Protein AF-A0A6I5CC99-F1 (afdb_monomer)

Structure (mmCIF, N/CA/C/O backbone):
data_AF-A0A6I5CC99-F1
#
_entry.id   AF-A0A6I5CC99-F1
#
loop_
_atom_site.group_PDB
_atom_site.id
_atom_site.type_symbol
_atom_site.label_atom_id
_atom_site.label_alt_id
_atom_site.label_comp_id
_atom_site.label_asym_id
_atom_site.label_entity_id
_atom_site.label_seq_id
_atom_site.pdbx_PDB_ins_code
_atom_site.Cartn_x
_atom_site.Cartn_y
_atom_site.Cartn_z
_atom_site.occupancy
_atom_site.B_iso_or_equiv
_atom_site.auth_seq_id
_atom_site.auth_comp_id
_atom_site.auth_asym_id
_atom_site.auth_atom_id
_atom_site.pdbx_PDB_model_num
ATOM 1 N N . MET A 1 1 ? -25.671 -12.801 7.846 1.00 35.69 1 MET A N 1
ATOM 2 C CA . MET A 1 1 ? -25.143 -13.072 9.201 1.00 35.69 1 MET A CA 1
ATOM 3 C C . MET A 1 1 ? -26.037 -12.349 10.196 1.00 35.69 1 MET A C 1
ATOM 5 O O . MET A 1 1 ? -26.036 -11.128 10.219 1.00 35.69 1 MET A O 1
ATOM 9 N N . THR A 1 2 ? -26.877 -13.080 10.927 1.00 31.64 2 THR A N 1
ATOM 10 C CA . THR A 1 2 ? -27.879 -12.493 11.830 1.00 31.64 2 THR A CA 1
ATOM 11 C C . THR A 1 2 ? -27.261 -12.336 13.214 1.00 31.64 2 THR A C 1
ATOM 13 O O . THR A 1 2 ? -26.991 -13.330 13.884 1.00 31.64 2 THR A O 1
ATOM 16 N N . ILE A 1 3 ? -26.990 -11.099 13.632 1.00 39.94 3 ILE A N 1
ATOM 17 C CA . ILE A 1 3 ? -26.489 -10.805 14.978 1.00 39.94 3 ILE A CA 1
ATOM 18 C C . ILE A 1 3 ? -27.679 -10.922 15.934 1.00 39.94 3 ILE A C 1
ATOM 20 O O . ILE A 1 3 ? -28.550 -10.056 15.956 1.00 39.94 3 ILE A O 1
ATOM 24 N N . ARG A 1 4 ? -27.746 -12.015 16.700 1.00 40.62 4 ARG A N 1
ATOM 25 C CA . ARG A 1 4 ? -28.688 -12.127 17.818 1.00 40.62 4 ARG A CA 1
ATOM 26 C C . ARG A 1 4 ? -28.149 -11.302 18.981 1.00 40.62 4 ARG A C 1
ATOM 28 O O . ARG A 1 4 ? -27.161 -11.676 19.608 1.00 40.62 4 ARG A O 1
ATOM 35 N N . LEU A 1 5 ? -28.793 -10.170 19.237 1.00 42.44 5 LEU A N 1
ATOM 36 C CA . LEU A 1 5 ? -28.616 -9.406 20.465 1.00 42.44 5 LEU A CA 1
ATOM 37 C C . LEU A 1 5 ? -29.253 -10.227 21.593 1.00 42.44 5 LEU A C 1
ATOM 39 O O . LEU A 1 5 ? -30.473 -10.331 21.664 1.00 42.44 5 LEU A O 1
ATOM 43 N N . ASN A 1 6 ? -28.437 -10.857 22.439 1.00 42.16 6 ASN A N 1
ATOM 44 C CA . ASN A 1 6 ? -28.917 -11.481 23.672 1.00 42.16 6 ASN A CA 1
ATOM 45 C C . ASN A 1 6 ? -29.325 -10.369 24.646 1.00 42.16 6 ASN A C 1
ATOM 47 O O . ASN A 1 6 ? -28.527 -9.938 25.476 1.00 42.16 6 ASN A O 1
ATOM 51 N N . ILE A 1 7 ? -30.564 -9.892 24.537 1.00 48.16 7 ILE A N 1
ATOM 52 C CA . ILE A 1 7 ? -31.186 -9.013 25.532 1.00 48.16 7 ILE A CA 1
ATOM 53 C C . ILE A 1 7 ? -31.681 -9.913 26.674 1.00 48.16 7 ILE A C 1
ATOM 55 O O . ILE A 1 7 ? -32.866 -10.167 26.830 1.00 48.16 7 ILE A O 1
ATOM 59 N N . GLY A 1 8 ? -30.744 -10.505 27.415 1.00 42.78 8 GLY A N 1
ATOM 60 C CA . GLY A 1 8 ? -31.046 -11.361 28.559 1.00 42.78 8 GLY A CA 1
ATOM 61 C C . GLY A 1 8 ? -31.234 -10.524 29.821 1.00 42.78 8 GLY A C 1
ATOM 62 O O . GLY A 1 8 ? -30.255 -10.181 30.477 1.00 42.78 8 GLY A O 1
ATOM 63 N N . GLY A 1 9 ? -32.482 -10.208 30.166 1.00 48.03 9 GLY A N 1
ATOM 64 C CA . GLY A 1 9 ? -32.879 -9.598 31.438 1.00 48.03 9 GLY A CA 1
ATOM 65 C C . GLY A 1 9 ? -34.260 -10.110 31.877 1.00 48.03 9 GLY A C 1
ATOM 66 O O . GLY A 1 9 ? -35.044 -10.502 31.019 1.00 48.03 9 GLY A O 1
ATOM 67 N N . PRO A 1 10 ? -34.573 -10.138 33.185 1.00 48.44 10 PRO A N 1
ATOM 68 C CA . PRO A 1 10 ? -35.596 -11.013 33.782 1.00 48.44 10 PRO A CA 1
ATOM 69 C C . PRO A 1 10 ? -37.069 -10.653 33.505 1.00 48.44 10 PRO A C 1
ATOM 71 O O . PRO A 1 10 ? -37.941 -11.235 34.134 1.00 48.44 10 PRO A O 1
ATOM 74 N N . ASP A 1 11 ? -37.368 -9.732 32.588 1.00 58.25 11 ASP A N 1
ATOM 75 C CA . ASP A 1 11 ? -38.738 -9.288 32.295 1.00 58.25 11 ASP A CA 1
ATOM 76 C C . ASP A 1 11 ? -38.892 -8.948 30.797 1.00 58.25 11 ASP A C 1
ATOM 78 O O . ASP A 1 11 ? -38.941 -7.775 30.409 1.00 58.25 11 ASP A O 1
ATOM 82 N N . GLU A 1 12 ? -38.974 -9.966 29.934 1.00 58.06 12 GLU A N 1
ATOM 83 C CA . GLU A 1 12 ? -39.336 -9.787 28.513 1.00 58.06 12 GLU A CA 1
ATOM 84 C C . GLU A 1 12 ? -40.660 -9.012 28.363 1.00 58.06 12 GLU A C 1
ATOM 86 O O . GLU A 1 12 ? -40.754 -8.095 27.546 1.00 58.06 12 GLU A O 1
ATOM 91 N N . ASP A 1 13 ? -41.642 -9.269 29.234 1.00 61.94 13 ASP A N 1
ATOM 92 C CA . ASP A 1 13 ? -42.948 -8.592 29.235 1.00 61.94 13 ASP A CA 1
ATOM 93 C C . ASP A 1 13 ? -42.854 -7.078 29.483 1.00 61.94 13 ASP A C 1
ATOM 95 O O . ASP A 1 13 ? -43.664 -6.290 28.986 1.00 61.94 13 ASP A O 1
ATOM 99 N N . LYS A 1 14 ? -41.849 -6.637 30.245 1.00 60.50 14 LYS A N 1
ATOM 100 C CA . LYS A 1 14 ? -41.616 -5.215 30.519 1.00 60.50 14 LYS A CA 1
ATOM 101 C C . LYS A 1 14 ? -40.933 -4.528 29.342 1.00 60.50 14 LYS A C 1
ATOM 103 O O . LYS A 1 14 ? -41.203 -3.357 29.092 1.00 60.50 14 LYS A O 1
ATOM 108 N N . ILE A 1 15 ? -40.079 -5.249 28.617 1.00 59.41 15 ILE A N 1
ATOM 109 C CA . ILE A 1 15 ? -39.417 -4.759 27.403 1.00 59.41 15 ILE A CA 1
ATOM 110 C C . ILE A 1 15 ? -40.452 -4.556 26.296 1.00 59.41 15 ILE A C 1
ATOM 112 O O . ILE A 1 15 ? -40.480 -3.480 25.705 1.00 59.41 15 ILE A O 1
ATOM 116 N N . VAL A 1 16 ? -41.349 -5.525 26.083 1.00 65.94 16 VAL A N 1
ATOM 117 C CA . VAL A 1 16 ? -42.430 -5.422 25.086 1.00 65.94 16 VAL A CA 1
ATOM 118 C C . VAL A 1 16 ? -43.326 -4.215 25.376 1.00 65.94 16 VAL A C 1
ATOM 120 O O . VAL A 1 16 ? -43.510 -3.369 24.507 1.00 65.94 16 VAL A O 1
ATOM 123 N N . ARG A 1 17 ? -43.766 -4.033 26.629 1.00 65.38 17 ARG A N 1
ATOM 124 C CA . ARG A 1 17 ? -44.576 -2.863 27.025 1.00 65.38 17 ARG A CA 1
ATOM 125 C C . ARG A 1 17 ? -43.868 -1.520 26.825 1.00 65.38 17 ARG A C 1
ATOM 127 O O . ARG A 1 17 ? -44.508 -0.536 26.468 1.00 65.38 17 ARG A O 1
ATOM 134 N N . LEU A 1 18 ? -42.560 -1.459 27.081 1.00 62.91 18 LEU A N 1
ATOM 135 C CA . LEU A 1 18 ? -41.765 -0.244 26.880 1.00 62.91 18 LEU A CA 1
ATOM 136 C C . LEU A 1 18 ? -41.511 0.043 25.395 1.00 62.91 18 LEU A C 1
ATOM 138 O O . LEU A 1 18 ? -41.376 1.208 25.032 1.00 62.91 18 LEU A O 1
ATOM 142 N N . MET A 1 19 ? -41.450 -0.988 24.547 1.00 61.72 19 MET A N 1
ATOM 143 C CA . MET A 1 19 ? -41.373 -0.834 23.093 1.00 61.72 19 MET A CA 1
ATOM 144 C C . MET A 1 19 ? -42.704 -0.367 22.499 1.00 61.72 19 MET A C 1
ATOM 146 O O . MET A 1 19 ? -42.687 0.527 21.658 1.00 61.72 19 M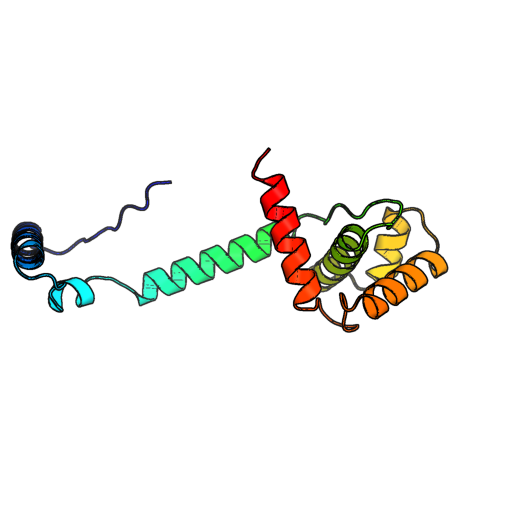ET A O 1
ATOM 150 N N . ASP A 1 20 ? -43.836 -0.885 22.982 1.00 64.81 20 ASP A N 1
ATOM 151 C CA . ASP A 1 20 ? -45.168 -0.424 22.566 1.00 64.81 20 ASP A CA 1
ATOM 152 C C . ASP A 1 20 ? -45.394 1.052 22.946 1.00 64.81 20 ASP A C 1
ATOM 154 O O . ASP A 1 20 ? -45.846 1.843 22.122 1.00 64.81 20 ASP A O 1
ATOM 158 N N . GLN A 1 21 ? -44.966 1.479 24.142 1.00 60.81 21 GLN A N 1
ATOM 159 C CA . GLN A 1 21 ? -44.976 2.902 24.524 1.00 60.81 21 GLN A CA 1
ATOM 160 C C . GLN A 1 21 ? -44.032 3.771 23.673 1.00 60.81 21 GLN A C 1
ATOM 162 O O . GLN A 1 21 ? -44.340 4.930 23.401 1.00 60.81 21 GLN A O 1
ATOM 167 N N . ALA A 1 22 ? -42.893 3.227 23.236 1.00 58.53 22 ALA A N 1
ATOM 168 C CA . ALA A 1 22 ? -41.938 3.916 22.361 1.00 58.53 22 ALA A CA 1
ATOM 169 C C . ALA A 1 22 ? -42.416 4.042 20.902 1.00 58.53 22 ALA A C 1
ATOM 171 O O . ALA A 1 22 ? -41.837 4.802 20.133 1.00 58.53 22 ALA A O 1
ATOM 172 N N . LEU A 1 23 ? -43.432 3.272 20.505 1.00 60.75 23 LEU A N 1
ATOM 173 C CA . LEU A 1 23 ? -44.110 3.404 19.213 1.00 60.75 23 LEU A CA 1
ATOM 174 C C . LEU A 1 23 ? -45.190 4.497 19.251 1.00 60.75 23 LEU A C 1
ATOM 176 O O . LEU A 1 23 ? -45.476 5.104 18.223 1.00 60.75 23 LEU A O 1
ATOM 180 N N . GLU A 1 24 ? -45.772 4.767 20.424 1.00 59.47 24 GLU A N 1
ATOM 181 C CA . GLU A 1 24 ? -46.770 5.830 20.623 1.00 59.47 24 GLU A CA 1
ATOM 182 C C . GLU A 1 24 ? -46.139 7.211 20.843 1.00 59.47 24 GLU A C 1
ATOM 184 O O . GLU A 1 24 ? -46.666 8.230 20.396 1.00 59.47 24 GLU A O 1
ATOM 189 N N . THR A 1 25 ? -45.002 7.258 21.533 1.00 58.03 25 THR A N 1
ATOM 190 C CA . THR A 1 25 ? -44.181 8.460 21.677 1.00 58.03 25 THR A CA 1
ATOM 191 C C . THR A 1 25 ? -42.933 8.237 20.852 1.00 58.03 25 THR A C 1
ATOM 193 O O . THR A 1 25 ? -42.200 7.326 21.197 1.00 58.03 25 THR A O 1
ATOM 196 N N . ASP A 1 26 ? -42.688 9.027 19.809 1.00 58.50 26 ASP A N 1
ATOM 197 C CA . ASP A 1 26 ? -41.607 8.913 18.803 1.00 58.50 26 ASP A CA 1
ATOM 198 C C . ASP A 1 26 ? -40.155 9.002 19.375 1.00 58.50 26 ASP A C 1
ATOM 200 O O . ASP A 1 26 ? -39.262 9.645 18.826 1.00 58.50 26 ASP A O 1
ATOM 204 N N 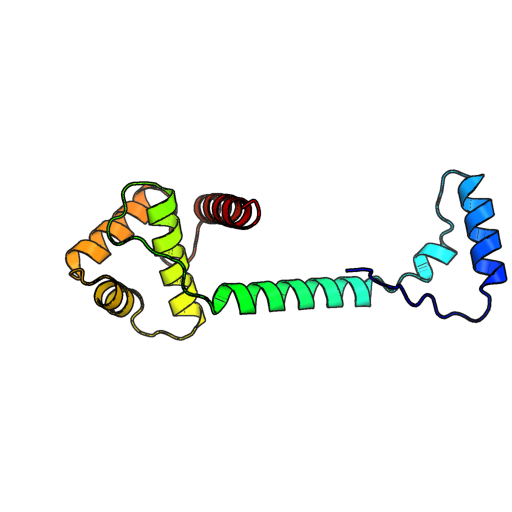. GLY A 1 27 ? -39.901 8.422 20.548 1.00 54.91 27 GLY A N 1
ATOM 205 C CA . GLY A 1 27 ? -38.683 8.497 21.332 1.00 54.91 27 GLY A CA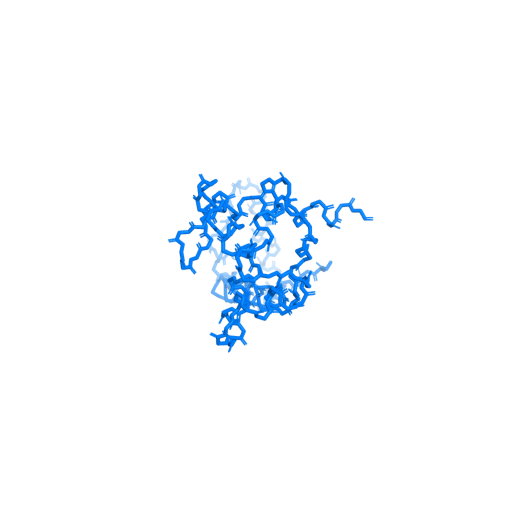 1
ATOM 206 C C . GLY A 1 27 ? -38.429 7.188 22.076 1.00 54.91 27 GLY A C 1
ATOM 207 O O . GLY A 1 27 ? -39.320 6.596 22.674 1.00 54.91 27 GLY A O 1
ATOM 208 N N . ILE A 1 28 ? -37.170 6.748 22.064 1.00 60.09 28 ILE A N 1
ATOM 209 C CA . ILE A 1 28 ? -36.726 5.515 22.720 1.00 60.09 28 ILE A CA 1
ATOM 210 C C . ILE A 1 28 ? -36.579 5.774 24.234 1.00 60.09 28 ILE A C 1
ATOM 212 O O . ILE A 1 28 ? -35.736 6.588 24.627 1.00 60.09 28 ILE A O 1
ATOM 216 N N . PRO A 1 29 ? -37.332 5.076 25.109 1.00 66.50 29 PRO A N 1
ATOM 217 C CA . PRO A 1 29 ? -37.209 5.197 26.555 1.00 66.50 29 PRO A CA 1
ATOM 218 C C . PRO A 1 29 ? -35.767 4.997 27.033 1.00 66.50 29 PRO A C 1
ATOM 220 O O . PRO A 1 29 ? -35.116 4.000 26.717 1.00 66.50 29 PRO A O 1
ATOM 223 N N . ALA A 1 30 ? -35.274 5.909 27.876 1.00 63.59 30 ALA A N 1
ATOM 224 C CA . ALA A 1 30 ? -33.897 5.885 28.384 1.00 63.59 30 ALA A CA 1
ATOM 225 C C . ALA A 1 30 ? -33.524 4.577 29.112 1.00 63.59 30 ALA A C 1
ATOM 227 O O . ALA A 1 30 ? -32.349 4.217 29.191 1.00 63.59 30 ALA A O 1
ATOM 228 N N . ILE A 1 31 ? -34.516 3.852 29.636 1.00 62.06 31 ILE A N 1
ATOM 229 C CA . ILE A 1 31 ? -34.318 2.547 30.268 1.00 62.06 31 ILE A CA 1
ATOM 230 C C . ILE A 1 31 ? -33.948 1.451 29.257 1.00 62.06 31 ILE A C 1
ATOM 232 O O . ILE A 1 31 ? -33.144 0.592 29.599 1.00 62.06 31 ILE A O 1
ATOM 236 N N . LEU A 1 32 ? -34.447 1.520 28.017 1.00 63.94 32 LEU A N 1
ATOM 237 C CA . LEU A 1 32 ? -34.066 0.608 26.934 1.00 63.94 32 LEU A CA 1
ATOM 238 C C . LEU A 1 32 ? -32.650 0.921 26.434 1.00 63.94 32 LEU A C 1
ATOM 240 O O . LEU A 1 32 ? -31.849 0.011 26.249 1.00 63.94 32 LEU A O 1
ATOM 244 N N . LEU A 1 33 ? -32.283 2.204 26.328 1.00 63.31 33 LEU A N 1
ATOM 245 C CA . LEU A 1 33 ? -30.915 2.611 25.967 1.00 63.31 33 LEU A CA 1
ATOM 246 C C . LEU A 1 33 ? -29.863 2.131 26.981 1.00 63.31 33 LEU A C 1
ATOM 248 O O . LEU A 1 33 ? -28.757 1.766 26.592 1.00 63.31 33 LEU A O 1
ATOM 252 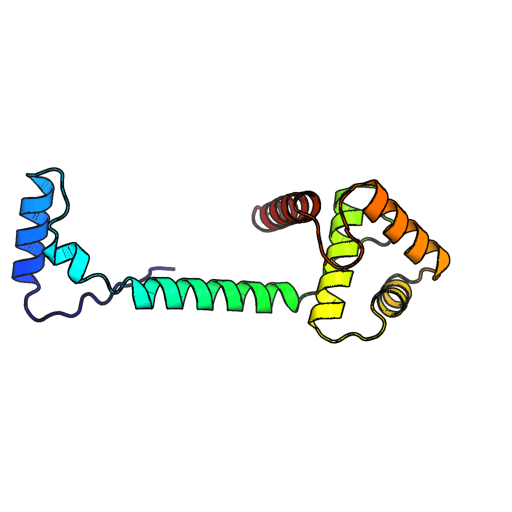N N . ARG A 1 34 ? -30.205 2.092 28.277 1.00 65.31 34 ARG A N 1
ATOM 253 C CA . ARG A 1 34 ? -29.320 1.591 29.348 1.00 65.31 34 ARG A CA 1
ATOM 254 C C . ARG A 1 34 ? -29.109 0.076 29.320 1.00 65.31 34 ARG A C 1
ATOM 256 O O . ARG A 1 34 ? -28.169 -0.396 29.950 1.00 65.31 34 ARG A O 1
ATOM 263 N N . GLN A 1 35 ? -29.963 -0.666 28.618 1.00 67.56 35 GLN A N 1
ATOM 264 C CA . GLN A 1 35 ? -29.846 -2.119 28.465 1.00 67.56 35 GLN A CA 1
ATOM 265 C C . GLN A 1 35 ? -28.979 -2.516 27.261 1.00 67.56 35 GLN A C 1
ATOM 267 O O . GLN A 1 35 ? -28.630 -3.685 27.127 1.00 67.56 35 GLN A O 1
ATOM 272 N N . ILE A 1 36 ? -28.596 -1.564 26.401 1.00 64.94 36 ILE A N 1
ATOM 273 C CA . ILE A 1 36 ? -27.700 -1.819 25.271 1.00 64.94 36 ILE A CA 1
ATOM 274 C C . ILE A 1 36 ? -26.250 -1.783 25.779 1.00 64.94 36 ILE A C 1
ATOM 276 O O . ILE A 1 36 ? -25.782 -0.717 26.196 1.00 64.94 36 ILE A O 1
ATOM 280 N N . PRO A 1 37 ? -25.486 -2.889 25.706 1.00 66.94 37 PRO A N 1
ATOM 281 C CA . PRO A 1 37 ? -24.098 -2.919 26.154 1.00 66.94 37 PRO A CA 1
ATOM 282 C C . PRO A 1 37 ? -23.188 -2.253 25.108 1.00 66.94 37 PRO A C 1
ATOM 284 O O . PRO A 1 37 ? -22.390 -2.892 24.425 1.00 66.94 37 PRO A O 1
ATOM 287 N N . LEU A 1 38 ? -23.296 -0.927 24.959 1.00 72.25 38 LEU A N 1
ATOM 288 C CA . LEU A 1 38 ? -22.564 -0.145 23.954 1.00 72.25 38 LEU A CA 1
ATOM 289 C C . LEU A 1 38 ? -21.043 -0.313 24.060 1.00 72.25 38 LEU A C 1
ATOM 291 O O . LEU A 1 38 ? -20.346 -0.220 23.052 1.00 72.25 38 LEU A O 1
ATOM 295 N N . ALA A 1 39 ? -20.522 -0.554 25.266 1.00 69.75 39 ALA A N 1
ATOM 296 C CA . ALA A 1 39 ? -19.106 -0.831 25.483 1.00 69.75 39 ALA A CA 1
ATOM 297 C C . ALA A 1 39 ? -18.678 -2.151 24.821 1.00 69.75 39 ALA A C 1
ATOM 299 O O . ALA A 1 39 ? -17.670 -2.174 24.116 1.00 69.75 39 ALA A O 1
ATOM 300 N N . GLU A 1 40 ? -19.470 -3.213 24.974 1.00 67.94 40 GLU A N 1
ATOM 301 C CA . GLU A 1 40 ? -19.226 -4.517 24.349 1.00 67.94 40 GLU A CA 1
ATOM 302 C C . GLU A 1 40 ? -19.423 -4.453 22.836 1.00 67.94 40 GLU A C 1
ATOM 304 O O . GLU A 1 40 ? -18.610 -4.993 22.092 1.00 67.94 40 GLU A O 1
ATOM 309 N N . ILE A 1 41 ? -20.430 -3.713 22.361 1.00 69.50 41 ILE A N 1
ATOM 310 C CA . ILE A 1 41 ? -20.650 -3.487 20.925 1.00 69.50 41 ILE A CA 1
ATOM 311 C C . ILE A 1 41 ? -19.463 -2.734 20.314 1.00 69.50 41 ILE A C 1
ATOM 313 O O . ILE A 1 41 ? -18.944 -3.140 19.277 1.00 69.50 41 ILE A O 1
ATOM 317 N N . LYS A 1 42 ? -18.976 -1.666 20.962 1.00 67.06 42 LYS A N 1
ATOM 318 C CA . LYS A 1 42 ? -17.787 -0.928 20.502 1.00 67.06 42 LYS A CA 1
ATOM 319 C C . LYS A 1 42 ? -16.527 -1.788 20.554 1.00 67.06 42 LYS A C 1
ATOM 321 O O . LYS A 1 42 ? -15.708 -1.702 19.643 1.00 67.06 42 LYS A O 1
ATOM 326 N N . ALA A 1 43 ? -16.356 -2.605 21.592 1.00 65.06 43 ALA A N 1
ATOM 327 C CA . ALA A 1 43 ? -15.229 -3.526 21.705 1.00 65.06 43 ALA A CA 1
ATOM 328 C C . ALA A 1 43 ? -15.281 -4.616 20.623 1.00 65.06 43 ALA A C 1
ATOM 330 O O . ALA A 1 43 ? -14.269 -4.885 19.984 1.00 65.06 43 ALA A O 1
ATOM 331 N N . GLY A 1 44 ? -16.462 -5.176 20.358 1.00 58.78 44 GLY A N 1
ATOM 332 C CA . GLY A 1 44 ? -16.705 -6.143 19.293 1.00 58.78 44 GLY A CA 1
ATOM 333 C C . GLY A 1 44 ? -16.476 -5.550 17.905 1.00 58.78 44 GLY A C 1
ATOM 334 O O . GLY A 1 44 ? -15.799 -6.170 17.093 1.00 58.78 44 GLY A O 1
ATOM 335 N N . ALA A 1 45 ? -16.947 -4.326 17.656 1.00 62.91 45 ALA A N 1
ATOM 336 C CA . ALA A 1 45 ? -16.703 -3.603 16.410 1.00 62.91 45 ALA A CA 1
ATOM 337 C C . ALA A 1 45 ? -15.211 -3.302 16.209 1.00 62.91 45 ALA A C 1
ATOM 339 O O . ALA A 1 45 ? -14.681 -3.546 15.131 1.00 62.91 45 ALA A O 1
ATOM 340 N N . ARG A 1 46 ? -14.503 -2.851 17.255 1.00 61.31 46 ARG A N 1
ATOM 341 C CA . ARG A 1 46 ? -13.044 -2.652 17.209 1.00 61.31 46 ARG A CA 1
ATOM 342 C C . ARG A 1 46 ? -12.290 -3.956 16.980 1.00 61.31 46 ARG A C 1
ATOM 344 O O . ARG A 1 46 ? -11.358 -3.975 16.193 1.00 61.31 46 ARG A O 1
ATOM 351 N N . ALA A 1 47 ? -12.688 -5.040 17.640 1.00 59.69 47 ALA A N 1
ATOM 352 C CA . ALA A 1 47 ? -12.062 -6.344 17.464 1.00 59.69 47 ALA A CA 1
ATOM 353 C C . ALA A 1 47 ? -12.345 -6.934 16.075 1.00 59.69 47 ALA A C 1
ATOM 355 O O . ALA A 1 47 ? -11.477 -7.585 15.505 1.00 59.69 47 ALA A O 1
ATOM 356 N N . ALA A 1 48 ? -13.540 -6.718 15.523 1.00 56.50 48 ALA A N 1
ATOM 357 C CA . ALA A 1 48 ? -13.880 -7.113 14.160 1.00 56.50 48 ALA A CA 1
ATOM 358 C C . ALA A 1 48 ? -13.085 -6.299 13.131 1.00 56.50 48 ALA A C 1
ATOM 360 O O . ALA A 1 48 ? -12.539 -6.894 12.208 1.00 56.50 48 ALA A O 1
ATOM 361 N N . LEU A 1 49 ? -12.954 -4.984 13.341 1.00 58.97 49 LEU A N 1
ATOM 362 C CA . LEU A 1 49 ? -12.143 -4.099 12.506 1.00 58.97 49 LEU A CA 1
ATOM 363 C C . LEU A 1 49 ? -10.663 -4.498 12.552 1.00 58.97 49 LEU A C 1
ATOM 365 O O . LEU A 1 49 ? -10.076 -4.715 11.504 1.00 58.97 49 LEU A O 1
ATOM 369 N N . ALA A 1 50 ? -10.104 -4.726 13.743 1.00 55.31 50 ALA A N 1
ATOM 370 C CA . ALA A 1 50 ? -8.726 -5.188 13.908 1.00 55.31 50 ALA A CA 1
ATOM 371 C C . ALA A 1 50 ? -8.483 -6.558 13.249 1.00 55.31 50 ALA A C 1
ATOM 373 O O . ALA A 1 50 ? -7.455 -6.768 12.624 1.00 55.31 50 ALA A O 1
ATOM 374 N N . ARG A 1 51 ? -9.446 -7.492 13.322 1.00 54.22 51 ARG A N 1
ATOM 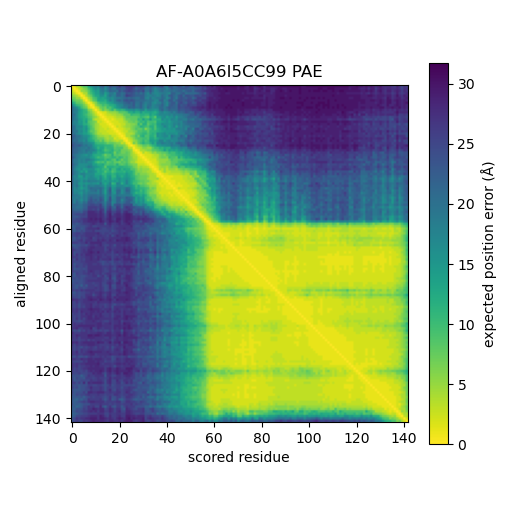375 C CA . ARG A 1 51 ? -9.354 -8.787 12.619 1.00 54.22 51 ARG A CA 1
ATOM 376 C C . ARG A 1 51 ? -9.478 -8.651 11.101 1.00 54.22 51 ARG A C 1
ATOM 378 O O . ARG A 1 51 ? -8.902 -9.463 10.382 1.00 54.22 51 ARG A O 1
ATOM 385 N N . GLN A 1 52 ? -10.261 -7.689 10.613 1.00 52.16 52 GLN A N 1
ATOM 386 C CA . GLN A 1 52 ? -10.343 -7.360 9.188 1.00 52.16 52 GLN A CA 1
ATOM 387 C C . GLN A 1 52 ? -9.038 -6.734 8.704 1.00 52.16 52 GLN A C 1
ATOM 389 O O . GLN A 1 52 ? -8.530 -7.158 7.673 1.00 52.16 52 GLN A O 1
ATOM 394 N N . GLU A 1 53 ? -8.470 -5.804 9.474 1.00 51.41 53 GLU A N 1
ATOM 395 C CA . GLU A 1 53 ? -7.143 -5.241 9.233 1.00 51.41 53 GLU A CA 1
ATOM 396 C C . GLU A 1 53 ? -6.085 -6.351 9.238 1.00 51.41 53 GLU A C 1
ATOM 398 O O . GLU A 1 53 ? -5.339 -6.455 8.276 1.00 51.41 53 GLU A O 1
ATOM 403 N N . ASP A 1 54 ? -6.081 -7.266 10.213 1.00 49.75 54 ASP A N 1
ATOM 404 C CA . ASP A 1 54 ? -5.141 -8.397 10.266 1.00 49.75 54 ASP A CA 1
ATOM 405 C C . ASP A 1 54 ? -5.304 -9.382 9.095 1.00 49.75 54 ASP A C 1
ATOM 407 O O . ASP A 1 54 ? -4.310 -9.887 8.570 1.00 49.75 54 ASP A O 1
ATOM 411 N N . ARG A 1 55 ? -6.533 -9.682 8.650 1.00 49.41 55 ARG A N 1
ATOM 412 C CA . ARG A 1 55 ? -6.754 -10.544 7.471 1.00 49.41 55 ARG A CA 1
ATOM 413 C C . ARG A 1 55 ? -6.340 -9.855 6.176 1.00 49.41 55 ARG A C 1
ATOM 415 O O . ARG A 1 55 ? -5.594 -10.446 5.403 1.00 49.41 55 ARG A O 1
ATOM 422 N N . ALA A 1 56 ? -6.764 -8.610 5.968 1.00 52.41 56 ALA A N 1
ATOM 423 C CA . ALA A 1 56 ? -6.397 -7.821 4.794 1.00 52.41 56 ALA A CA 1
ATOM 424 C C . ALA A 1 56 ? -4.887 -7.524 4.738 1.00 52.41 56 ALA A C 1
ATOM 426 O O . ALA A 1 56 ? -4.323 -7.349 3.665 1.00 52.41 56 ALA A O 1
ATOM 427 N N . MET A 1 57 ? -4.211 -7.499 5.888 1.00 54.88 57 MET A N 1
ATOM 428 C CA . MET A 1 57 ? -2.771 -7.262 5.990 1.00 54.88 57 MET A CA 1
ATOM 429 C C . MET A 1 57 ? -1.930 -8.533 5.775 1.00 54.88 57 MET A C 1
ATOM 431 O O . MET A 1 57 ? -0.724 -8.437 5.527 1.00 54.88 57 MET A O 1
ATOM 435 N N . ASN A 1 58 ? -2.538 -9.723 5.796 1.00 62.28 58 ASN A N 1
ATOM 436 C CA . ASN A 1 58 ? -1.833 -10.974 5.505 1.00 62.28 58 ASN A CA 1
ATOM 437 C C . ASN A 1 58 ? -1.797 -11.321 4.013 1.00 62.28 58 ASN A C 1
ATOM 439 O O . ASN A 1 58 ? -0.784 -11.855 3.555 1.00 62.28 58 ASN A O 1
ATOM 443 N N . ASP A 1 59 ? -2.828 -10.965 3.246 1.00 77.50 59 ASP A N 1
ATOM 444 C CA . ASP A 1 59 ? -2.844 -11.246 1.813 1.00 77.50 59 ASP A CA 1
ATOM 445 C C . ASP A 1 59 ? -2.037 -10.196 1.026 1.00 77.50 59 ASP A C 1
ATOM 447 O O . ASP A 1 59 ? -2.232 -8.991 1.207 1.00 77.50 59 ASP A O 1
ATOM 451 N N . PRO A 1 60 ? -1.094 -10.614 0.159 1.00 85.62 60 PRO A N 1
ATOM 452 C CA . PRO A 1 60 ? -0.347 -9.684 -0.676 1.00 85.62 60 PRO A CA 1
ATOM 453 C C . PRO A 1 60 ? -1.258 -8.904 -1.623 1.00 85.62 60 PRO A C 1
ATOM 455 O O . PRO A 1 60 ? -2.076 -9.497 -2.327 1.00 85.62 60 PRO A O 1
ATOM 458 N N . TYR A 1 61 ? -1.043 -7.593 -1.735 1.00 89.69 61 TYR A N 1
ATOM 459 C CA . TYR A 1 61 ? -1.709 -6.814 -2.775 1.00 89.69 61 TYR A CA 1
ATOM 460 C C . TYR A 1 61 ? -1.236 -7.291 -4.159 1.00 89.69 61 TYR A C 1
ATOM 462 O O . TYR A 1 61 ? -0.035 -7.544 -4.354 1.00 89.69 61 TYR A O 1
ATOM 470 N N . PRO A 1 62 ? -2.142 -7.393 -5.147 1.00 91.81 62 PRO A N 1
ATOM 471 C CA . PRO A 1 62 ? -1.811 -7.851 -6.491 1.00 91.81 62 PRO A CA 1
ATOM 472 C C . PRO A 1 62 ? -1.126 -6.734 -7.288 1.00 91.81 62 PRO A C 1
ATOM 474 O O . PRO A 1 62 ? -1.705 -6.120 -8.180 1.00 91.81 62 PRO A O 1
ATOM 477 N N . VAL A 1 63 ? 0.136 -6.452 -6.960 1.00 93.25 63 VAL A N 1
ATOM 478 C CA . VAL A 1 63 ? 0.924 -5.433 -7.660 1.00 93.25 63 VAL A CA 1
ATOM 479 C C . VAL A 1 63 ? 1.190 -5.886 -9.101 1.00 93.25 63 VAL A C 1
ATOM 481 O O . VAL A 1 63 ? 1.822 -6.927 -9.306 1.00 93.25 63 VAL A O 1
ATOM 484 N N . PRO A 1 64 ? 0.780 -5.113 -10.121 1.00 91.50 64 PRO A N 1
ATOM 485 C CA . PRO A 1 64 ? 0.981 -5.506 -11.506 1.00 91.50 64 PRO A CA 1
ATOM 486 C C . PRO A 1 64 ? 2.457 -5.442 -11.912 1.00 91.50 64 PRO A C 1
ATOM 488 O O . PRO A 1 64 ? 3.248 -4.606 -11.455 1.00 91.50 64 PRO A O 1
ATOM 491 N N . ALA A 1 65 ? 2.826 -6.282 -12.883 1.00 88.62 65 ALA A N 1
ATOM 492 C CA . ALA A 1 65 ? 4.180 -6.317 -13.436 1.00 88.62 65 ALA A CA 1
ATOM 493 C C . ALA A 1 65 ? 4.612 -4.965 -14.032 1.00 88.62 65 ALA A C 1
ATOM 495 O O . ALA A 1 65 ? 5.800 -4.639 -14.024 1.00 88.62 65 ALA A O 1
ATOM 496 N N . ARG A 1 66 ? 3.671 -4.145 -14.519 1.00 91.81 66 ARG A N 1
ATOM 497 C CA . ARG A 1 66 ? 3.909 -2.772 -14.991 1.00 91.81 66 ARG A CA 1
ATOM 498 C C . ARG A 1 66 ? 2.857 -1.837 -14.407 1.00 91.81 66 ARG A C 1
ATOM 500 O O . ARG A 1 66 ? 1.681 -2.040 -14.665 1.00 91.81 66 ARG A O 1
ATOM 507 N N . CYS A 1 67 ? 3.299 -0.794 -13.711 1.00 93.81 67 CYS A N 1
ATOM 508 C CA . CYS A 1 67 ? 2.417 0.261 -13.222 1.00 93.81 67 CYS A CA 1
ATOM 509 C C . CYS A 1 67 ? 2.185 1.306 -14.320 1.00 93.81 67 CYS A C 1
ATOM 511 O O . CYS A 1 67 ? 3.140 1.881 -14.848 1.00 93.81 67 CYS A O 1
ATOM 513 N N . ARG A 1 68 ? 0.924 1.537 -14.673 1.00 93.56 68 ARG A N 1
ATOM 514 C CA . ARG A 1 68 ? 0.466 2.500 -15.682 1.00 93.56 68 ARG A CA 1
ATOM 515 C C . ARG A 1 68 ? -0.561 3.469 -15.108 1.00 93.56 68 ARG A C 1
ATOM 517 O O . ARG A 1 68 ? -0.549 4.634 -15.491 1.00 93.56 68 ARG A O 1
ATOM 524 N N . THR A 1 69 ? -1.421 2.997 -14.214 1.00 95.94 69 THR A N 1
ATOM 525 C CA . THR A 1 69 ? -2.518 3.771 -13.620 1.00 95.94 69 THR A CA 1
ATOM 526 C C . THR A 1 69 ? -2.169 4.217 -12.202 1.00 95.94 69 THR A C 1
ATOM 528 O O . THR A 1 69 ? -1.273 3.653 -11.575 1.00 95.94 69 THR A O 1
ATOM 531 N N . GLU A 1 70 ? -2.875 5.221 -11.670 1.00 95.88 70 GLU A N 1
ATOM 532 C CA . GLU A 1 70 ? -2.721 5.601 -10.257 1.00 95.88 70 GLU A CA 1
ATOM 533 C C . GLU A 1 70 ? -3.058 4.443 -9.306 1.00 95.88 70 GLU A C 1
ATOM 535 O O . GLU A 1 70 ? -2.391 4.293 -8.284 1.00 95.88 70 GLU A O 1
ATOM 540 N N . GLU A 1 71 ? -4.024 3.593 -9.668 1.00 96.12 71 GLU A N 1
ATOM 541 C CA . GLU A 1 71 ? -4.374 2.382 -8.920 1.00 96.12 71 GLU A CA 1
ATOM 542 C C . GLU A 1 71 ? -3.193 1.411 -8.826 1.00 96.12 71 GLU A C 1
ATOM 544 O O . GLU A 1 71 ? -2.850 0.975 -7.729 1.00 96.12 71 GLU A O 1
ATOM 549 N N . ASP A 1 72 ? -2.483 1.164 -9.930 1.00 96.50 72 ASP A N 1
ATOM 550 C CA . ASP A 1 72 ? -1.299 0.298 -9.923 1.00 96.50 72 ASP A CA 1
ATOM 551 C C . ASP A 1 72 ? -0.225 0.814 -8.952 1.00 96.50 72 ASP A C 1
ATOM 553 O O . ASP A 1 72 ? 0.452 0.040 -8.268 1.00 96.50 72 ASP A O 1
ATOM 557 N N . TYR A 1 73 ? -0.045 2.139 -8.906 1.00 97.12 73 TYR A N 1
ATOM 558 C CA . TYR A 1 73 ? 0.894 2.785 -7.993 1.00 97.12 73 TYR A CA 1
ATOM 559 C C . TYR A 1 73 ? 0.400 2.771 -6.546 1.00 97.12 73 TYR A C 1
ATOM 561 O O . TYR A 1 73 ? 1.243 2.709 -5.651 1.00 97.12 73 TYR A O 1
ATOM 569 N N . ALA A 1 74 ? -0.916 2.809 -6.311 1.00 96.12 74 ALA A N 1
ATOM 570 C CA . ALA A 1 74 ? -1.524 2.680 -4.989 1.00 96.12 74 ALA A CA 1
ATOM 571 C C . ALA A 1 74 ? -1.358 1.254 -4.442 1.00 96.12 74 ALA A C 1
ATOM 573 O O . ALA A 1 74 ? -0.876 1.093 -3.322 1.00 96.12 74 ALA A O 1
ATOM 574 N N . LEU A 1 75 ? -1.632 0.228 -5.256 1.00 95.56 75 LEU A N 1
ATOM 575 C CA . LEU A 1 75 ? -1.401 -1.183 -4.921 1.00 95.56 75 LEU A CA 1
ATOM 576 C C . LEU A 1 75 ? 0.074 -1.450 -4.596 1.00 95.56 75 LEU A C 1
ATOM 578 O O . LEU A 1 75 ? 0.387 -2.128 -3.617 1.00 95.56 75 LEU A O 1
ATOM 582 N N . LEU A 1 76 ? 0.995 -0.868 -5.374 1.00 96.44 76 LEU A N 1
ATOM 583 C CA . LEU A 1 76 ? 2.433 -0.966 -5.116 1.00 96.44 76 LEU A CA 1
ATOM 584 C C . LEU A 1 76 ? 2.802 -0.461 -3.715 1.00 96.44 76 LEU A C 1
ATOM 586 O O . LEU A 1 76 ? 3.531 -1.133 -2.986 1.00 96.44 76 LEU A O 1
ATOM 590 N N . VAL A 1 77 ? 2.348 0.739 -3.343 1.00 95.81 77 VAL A N 1
ATOM 591 C CA . VAL A 1 77 ? 2.719 1.326 -2.047 1.00 95.81 77 VAL A CA 1
ATOM 592 C C . VAL A 1 77 ? 1.954 0.709 -0.880 1.00 95.81 77 VAL A C 1
ATOM 594 O O . VAL A 1 77 ? 2.490 0.662 0.227 1.00 95.81 77 VAL A O 1
ATOM 597 N N . ALA A 1 78 ? 0.763 0.164 -1.133 1.00 93.62 78 ALA A N 1
ATOM 598 C CA . ALA A 1 78 ? 0.020 -0.640 -0.172 1.00 93.62 78 ALA A CA 1
ATOM 599 C C . ALA A 1 78 ? 0.775 -1.929 0.165 1.00 93.62 78 ALA A C 1
ATOM 601 O O . ALA A 1 78 ? 0.977 -2.219 1.342 1.00 93.62 78 ALA A O 1
ATOM 602 N N . GLU A 1 79 ? 1.304 -2.634 -0.841 1.00 94.31 79 GLU A N 1
ATOM 603 C CA . GLU A 1 79 ? 2.123 -3.828 -0.608 1.00 94.31 79 GLU A CA 1
ATOM 604 C C . GLU A 1 79 ? 3.393 -3.498 0.172 1.00 94.31 79 GLU A C 1
ATOM 606 O O . GLU A 1 79 ? 3.754 -4.207 1.107 1.00 94.31 79 GLU A O 1
ATOM 611 N N . LEU A 1 80 ? 4.058 -2.385 -0.150 1.00 93.31 80 LEU A N 1
ATOM 612 C CA . LEU A 1 80 ? 5.234 -1.948 0.603 1.00 93.31 80 LEU A CA 1
ATOM 613 C C . LEU A 1 80 ? 4.901 -1.622 2.066 1.00 93.31 80 LEU A C 1
ATOM 615 O O . LEU A 1 80 ? 5.709 -1.919 2.947 1.00 93.31 80 LEU A O 1
ATOM 619 N N . ALA A 1 81 ? 3.746 -1.009 2.337 1.00 91.75 81 ALA A N 1
ATOM 620 C CA . ALA A 1 81 ? 3.280 -0.749 3.697 1.00 91.75 81 ALA A CA 1
ATOM 621 C C . ALA A 1 81 ? 2.963 -2.053 4.439 1.00 91.75 81 ALA A C 1
ATOM 623 O O . ALA A 1 81 ? 3.417 -2.241 5.567 1.00 91.75 81 ALA A O 1
ATOM 624 N N . ARG A 1 82 ? 2.262 -2.974 3.772 1.00 90.81 82 ARG A N 1
ATOM 625 C CA . ARG A 1 82 ? 1.911 -4.296 4.291 1.00 90.81 82 ARG A CA 1
ATOM 626 C C . ARG A 1 82 ? 3.156 -5.101 4.653 1.00 90.81 82 ARG A C 1
ATOM 628 O O . ARG A 1 82 ? 3.289 -5.525 5.791 1.00 90.81 82 ARG A O 1
ATOM 635 N N . MET A 1 83 ? 4.118 -5.212 3.736 1.00 91.25 83 MET A N 1
ATOM 636 C CA . MET A 1 83 ? 5.387 -5.912 3.964 1.00 91.25 83 MET A CA 1
ATOM 637 C C . MET A 1 83 ? 6.157 -5.342 5.165 1.00 91.25 83 MET A C 1
ATOM 639 O O . MET A 1 83 ? 6.737 -6.095 5.943 1.00 91.25 83 MET A O 1
ATOM 643 N N . ARG A 1 84 ? 6.144 -4.014 5.365 1.00 89.19 84 ARG A N 1
ATOM 644 C CA . ARG A 1 84 ? 6.730 -3.396 6.571 1.00 89.19 84 ARG A CA 1
ATOM 645 C C . ARG A 1 84 ? 5.986 -3.811 7.836 1.00 89.19 84 ARG A C 1
ATOM 647 O O . ARG A 1 84 ? 6.632 -4.124 8.831 1.00 89.19 84 ARG A O 1
ATOM 654 N N . ALA A 1 85 ? 4.655 -3.804 7.799 1.00 86.50 85 ALA A N 1
ATOM 655 C CA . ALA A 1 85 ? 3.820 -4.201 8.928 1.00 86.50 85 ALA A CA 1
ATOM 656 C C . ALA A 1 85 ? 3.998 -5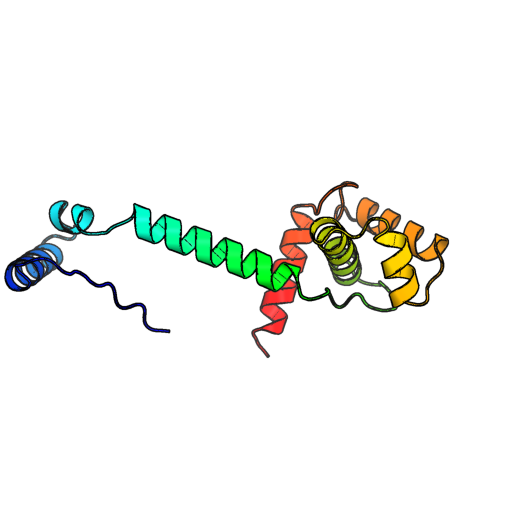.688 9.285 1.00 86.50 85 ALA A C 1
ATOM 658 O O . ALA A 1 85 ? 4.023 -6.029 10.463 1.00 86.50 85 ALA A O 1
ATOM 659 N N . THR A 1 86 ? 4.222 -6.556 8.293 1.00 86.06 86 THR A N 1
ATOM 660 C CA . THR A 1 86 ? 4.479 -7.994 8.486 1.00 86.06 86 THR A CA 1
ATOM 661 C C . THR A 1 86 ? 5.948 -8.330 8.776 1.00 86.06 86 THR A C 1
ATOM 663 O O . THR A 1 86 ? 6.324 -9.499 8.761 1.00 86.06 86 THR A O 1
ATOM 666 N N . GLY A 1 87 ? 6.800 -7.332 9.037 1.00 84.50 87 GLY A N 1
ATOM 667 C CA . GLY A 1 87 ? 8.173 -7.543 9.507 1.00 84.50 87 GLY A CA 1
ATOM 668 C C . GLY A 1 87 ? 9.237 -7.738 8.421 1.00 84.50 87 GLY A C 1
ATOM 669 O O . GLY A 1 87 ? 10.375 -8.079 8.744 1.00 84.50 87 GLY A O 1
ATOM 670 N N . THR A 1 88 ? 8.929 -7.489 7.145 1.00 87.44 88 THR A N 1
ATOM 671 C CA . THR A 1 88 ? 9.942 -7.518 6.082 1.00 87.44 88 THR A CA 1
ATOM 672 C C . THR A 1 88 ? 10.951 -6.381 6.271 1.00 87.44 88 THR A C 1
ATOM 674 O O . THR A 1 88 ? 10.604 -5.198 6.248 1.00 87.44 88 THR A O 1
ATOM 677 N N . THR A 1 89 ? 12.233 -6.734 6.380 1.00 88.69 89 THR A N 1
ATOM 678 C CA . THR A 1 89 ? 13.338 -5.784 6.597 1.00 88.69 89 THR A CA 1
ATOM 679 C C . THR A 1 89 ? 13.752 -5.031 5.330 1.00 88.69 89 THR A C 1
ATOM 681 O O . THR A 1 89 ? 14.174 -3.878 5.415 1.00 88.69 89 THR A O 1
ATOM 684 N N . ALA A 1 90 ? 13.576 -5.631 4.144 1.00 91.94 90 ALA A N 1
ATOM 685 C CA . ALA A 1 90 ? 13.898 -5.016 2.851 1.00 91.94 90 ALA A CA 1
ATOM 686 C C . ALA A 1 90 ? 12.730 -5.050 1.830 1.00 91.94 90 ALA A C 1
ATOM 688 O O . ALA A 1 90 ? 12.881 -5.611 0.741 1.00 91.94 90 ALA A O 1
ATOM 689 N N . PRO A 1 91 ? 11.582 -4.389 2.106 1.00 92.44 91 PRO A N 1
ATOM 690 C CA . PRO A 1 91 ? 10.362 -4.512 1.296 1.00 92.44 91 PRO A CA 1
ATOM 691 C C . PRO A 1 91 ? 10.547 -4.183 -0.188 1.00 92.44 91 PRO A C 1
ATOM 693 O O . PRO A 1 91 ? 10.020 -4.868 -1.055 1.00 92.44 91 PRO A O 1
ATOM 696 N N . GLN A 1 92 ? 11.330 -3.145 -0.501 1.00 94.06 92 GLN A N 1
ATOM 697 C CA . GLN A 1 92 ? 11.548 -2.715 -1.887 1.00 94.06 92 GLN A CA 1
ATOM 698 C C . GLN A 1 92 ? 12.342 -3.746 -2.691 1.00 94.06 92 GLN A C 1
ATOM 700 O O . GLN A 1 92 ? 12.048 -3.972 -3.861 1.00 94.06 92 GLN A O 1
ATOM 705 N N . GLN A 1 93 ? 13.358 -4.351 -2.072 1.00 94.75 93 GLN A N 1
ATOM 706 C CA . GLN A 1 93 ? 14.210 -5.336 -2.728 1.00 94.75 93 GLN A CA 1
ATOM 707 C C . GLN A 1 93 ? 13.451 -6.643 -2.945 1.00 94.75 93 GLN A C 1
ATOM 709 O O . GLN A 1 93 ? 13.501 -7.206 -4.034 1.00 94.75 93 GLN A O 1
ATOM 714 N N . GLU A 1 94 ? 12.722 -7.097 -1.930 1.00 94.50 94 GLU A N 1
ATOM 715 C CA . GLU A 1 94 ? 11.953 -8.334 -2.007 1.00 94.50 94 GLU A CA 1
ATOM 716 C C . GLU A 1 94 ? 10.777 -8.215 -2.984 1.00 94.50 94 GLU A C 1
ATOM 718 O O . GLU A 1 94 ? 10.583 -9.096 -3.822 1.00 94.50 94 GLU A O 1
ATOM 723 N N . LEU A 1 95 ? 10.059 -7.085 -2.982 1.00 94.69 95 LEU A N 1
ATOM 724 C CA . LEU A 1 95 ? 9.003 -6.835 -3.963 1.00 94.69 95 LEU A CA 1
ATOM 725 C C . LEU A 1 95 ? 9.560 -6.718 -5.389 1.00 94.69 95 LEU A C 1
ATOM 727 O O . LEU A 1 95 ? 8.957 -7.232 -6.328 1.00 94.69 95 LEU A O 1
ATOM 731 N N . ALA A 1 96 ? 10.725 -6.089 -5.571 1.00 95.00 96 ALA A N 1
ATOM 732 C CA . ALA A 1 96 ? 11.386 -6.039 -6.874 1.00 95.00 96 ALA A CA 1
ATOM 733 C C . ALA A 1 96 ? 11.763 -7.444 -7.372 1.00 95.00 96 ALA A C 1
ATOM 735 O O . ALA A 1 96 ? 11.532 -7.753 -8.541 1.00 95.00 96 ALA A O 1
ATOM 736 N N . GLY A 1 97 ? 12.256 -8.304 -6.473 1.00 93.94 97 GLY A N 1
ATOM 737 C CA . GLY A 1 97 ? 12.526 -9.716 -6.748 1.00 93.94 97 GLY A CA 1
ATOM 738 C C . GLY A 1 97 ? 11.270 -10.485 -7.160 1.00 93.94 97 GLY A C 1
ATOM 739 O O . GLY A 1 97 ? 11.275 -11.128 -8.206 1.00 93.94 97 GLY A O 1
ATOM 740 N N . ARG A 1 98 ? 10.167 -10.347 -6.407 1.00 93.12 98 ARG A N 1
ATOM 741 C CA . ARG A 1 98 ? 8.861 -10.956 -6.738 1.00 93.12 98 ARG A CA 1
ATOM 742 C C . ARG A 1 98 ? 8.339 -10.543 -8.112 1.00 93.12 98 ARG A C 1
ATOM 744 O O . ARG A 1 98 ? 7.735 -11.353 -8.804 1.00 93.12 98 ARG A O 1
ATOM 751 N N . LEU A 1 99 ? 8.562 -9.291 -8.501 1.00 93.81 99 LEU A N 1
ATOM 752 C CA . LEU A 1 99 ? 8.108 -8.742 -9.780 1.00 93.81 99 LEU A CA 1
ATOM 753 C C . LEU A 1 99 ? 9.105 -8.966 -10.932 1.00 93.81 99 LEU A C 1
ATOM 755 O O . LEU A 1 99 ? 8.803 -8.594 -12.066 1.00 93.81 99 LEU A O 1
ATOM 759 N N . GLY A 1 100 ? 10.292 -9.523 -10.663 1.00 94.00 100 GLY A N 1
ATOM 760 C CA . GLY A 1 100 ? 11.344 -9.713 -11.665 1.00 94.00 100 GLY A CA 1
ATOM 761 C C . GLY A 1 100 ? 11.907 -8.403 -12.231 1.00 94.00 100 GLY A C 1
ATOM 762 O O . GLY A 1 100 ? 12.330 -8.365 -13.385 1.00 94.00 100 GLY A O 1
ATOM 763 N N . ILE A 1 101 ? 11.887 -7.314 -11.453 1.00 95.12 101 ILE A N 1
ATOM 764 C CA . ILE A 1 101 ? 12.362 -5.990 -11.883 1.00 95.12 101 ILE A CA 1
ATOM 765 C C . ILE A 1 101 ? 13.625 -5.557 -11.138 1.00 95.12 101 ILE A C 1
ATOM 767 O O . ILE A 1 101 ? 13.896 -5.964 -10.011 1.00 95.12 101 ILE A O 1
ATOM 771 N N . GLY A 1 102 ? 14.398 -4.672 -11.768 1.00 94.62 102 GLY A N 1
ATOM 772 C CA . GLY A 1 102 ? 15.597 -4.102 -11.161 1.00 94.62 102 GLY A CA 1
ATOM 773 C C . GLY A 1 102 ? 15.297 -3.056 -10.083 1.00 94.62 102 GLY A C 1
ATOM 774 O O . GLY A 1 102 ? 14.248 -2.403 -10.077 1.00 94.62 102 GLY A O 1
ATOM 775 N N . LYS A 1 103 ? 16.288 -2.816 -9.214 1.00 93.25 103 LYS A N 1
ATOM 776 C CA . LYS A 1 103 ? 16.241 -1.786 -8.159 1.00 93.25 103 LYS A CA 1
ATOM 777 C C . LYS A 1 103 ? 15.914 -0.393 -8.709 1.00 93.25 103 LYS A C 1
ATOM 779 O O . LYS A 1 103 ? 15.111 0.314 -8.115 1.00 93.25 103 LYS A O 1
ATOM 784 N N . ALA A 1 104 ? 16.504 -0.011 -9.844 1.00 95.06 104 ALA A N 1
ATOM 785 C CA . ALA A 1 104 ? 16.256 1.290 -10.470 1.00 95.06 104 ALA A CA 1
ATOM 786 C C . ALA A 1 104 ? 14.778 1.468 -10.858 1.00 95.06 104 ALA A C 1
ATOM 788 O O . ALA A 1 104 ? 14.182 2.500 -10.566 1.00 95.06 104 ALA A O 1
ATOM 789 N N . THR A 1 105 ? 14.163 0.433 -11.436 1.00 95.50 105 THR A N 1
ATOM 790 C CA . THR A 1 105 ? 12.740 0.440 -11.795 1.00 95.50 105 THR A CA 1
ATOM 791 C C . THR A 1 105 ? 11.850 0.554 -10.561 1.00 95.50 105 THR A C 1
ATOM 793 O O . THR A 1 105 ? 10.896 1.326 -10.576 1.00 95.50 105 THR A O 1
ATOM 796 N N . MET A 1 106 ? 12.161 -0.174 -9.484 1.00 96.38 106 MET A N 1
ATOM 797 C CA . MET A 1 106 ? 11.417 -0.064 -8.226 1.00 96.38 106 MET A CA 1
ATOM 798 C C . MET A 1 106 ? 11.520 1.348 -7.633 1.00 96.38 106 MET A C 1
ATOM 800 O O . MET A 1 106 ? 10.505 1.941 -7.270 1.00 96.38 106 MET A O 1
ATOM 804 N N . SER A 1 107 ? 12.728 1.919 -7.594 1.00 95.56 107 SER A N 1
ATOM 805 C CA . SER A 1 107 ? 12.952 3.287 -7.120 1.00 95.56 107 SER A CA 1
ATOM 806 C C . SER A 1 107 ? 12.154 4.316 -7.919 1.00 95.56 107 SER A C 1
ATOM 808 O O . SER A 1 107 ? 11.535 5.193 -7.319 1.00 95.56 107 SER A O 1
ATOM 810 N N . GLU A 1 108 ? 12.123 4.195 -9.248 1.00 97.00 108 GLU A N 1
ATOM 811 C CA . GLU A 1 108 ? 11.371 5.121 -10.099 1.00 97.00 108 GLU A CA 1
ATOM 812 C C . GLU A 1 108 ? 9.863 5.000 -9.868 1.00 97.00 108 GLU A C 1
ATOM 814 O O . GLU A 1 108 ? 9.172 6.011 -9.766 1.00 97.00 108 GLU A O 1
ATOM 819 N N . ARG A 1 109 ? 9.340 3.781 -9.680 1.00 96.56 109 ARG A N 1
ATOM 820 C CA . ARG A 1 109 ? 7.921 3.599 -9.342 1.00 96.56 109 ARG A CA 1
ATOM 821 C C . ARG A 1 109 ? 7.564 4.235 -8.004 1.00 96.56 109 ARG A C 1
ATOM 823 O O . ARG A 1 109 ? 6.546 4.905 -7.909 1.00 96.56 109 ARG A O 1
ATOM 830 N N . ILE A 1 110 ? 8.413 4.082 -6.988 1.00 95.81 110 ILE A N 1
ATOM 831 C CA . ILE A 1 110 ? 8.198 4.705 -5.673 1.00 95.81 110 ILE A CA 1
ATOM 832 C C . ILE A 1 110 ? 8.266 6.228 -5.777 1.00 95.81 110 ILE A C 1
ATOM 834 O O . ILE A 1 110 ? 7.462 6.925 -5.159 1.00 95.81 110 ILE A O 1
ATOM 838 N N . LYS A 1 111 ? 9.217 6.758 -6.554 1.00 96.69 111 LYS A N 1
ATOM 839 C CA . LYS A 1 111 ? 9.305 8.191 -6.838 1.00 96.69 111 LYS A CA 1
ATOM 840 C C . LYS A 1 111 ? 8.019 8.680 -7.504 1.00 96.69 111 LYS A C 1
ATOM 842 O O . LYS A 1 111 ? 7.438 9.651 -7.030 1.00 96.69 111 LYS A O 1
ATOM 847 N N . ARG A 1 112 ? 7.514 7.953 -8.503 1.00 97.06 112 ARG A N 1
ATOM 848 C CA . ARG A 1 112 ? 6.250 8.278 -9.164 1.00 97.06 112 ARG A CA 1
ATOM 849 C C . ARG A 1 112 ? 5.059 8.230 -8.205 1.00 97.06 112 ARG A C 1
ATOM 851 O O . ARG A 1 112 ? 4.254 9.153 -8.210 1.00 97.06 112 ARG A O 1
ATOM 858 N N . SER A 1 113 ? 4.975 7.234 -7.323 1.00 96.56 113 SER A N 1
ATOM 859 C CA . SER A 1 113 ? 3.933 7.180 -6.286 1.00 96.56 113 SER A CA 1
ATOM 860 C C . SER A 1 113 ? 3.972 8.393 -5.345 1.00 96.56 113 SER A C 1
ATOM 862 O O . SER A 1 113 ? 2.919 8.870 -4.923 1.00 96.56 113 SER A O 1
ATOM 864 N N . LYS A 1 114 ? 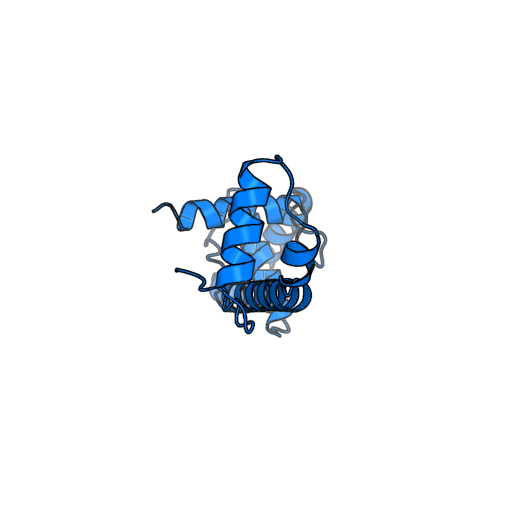5.162 8.927 -5.032 1.00 96.44 114 LYS A N 1
ATOM 865 C CA . LYS A 1 114 ? 5.300 10.175 -4.260 1.00 96.44 114 LYS A CA 1
ATOM 866 C C . LYS A 1 114 ? 4.817 11.391 -5.050 1.00 96.44 114 LYS A C 1
ATOM 868 O O . LYS A 1 114 ? 4.069 12.194 -4.508 1.00 96.44 114 LYS A O 1
ATOM 873 N N . GLU A 1 115 ? 5.204 11.508 -6.320 1.00 97.06 115 GLU A N 1
ATOM 874 C CA . GLU A 1 115 ? 4.755 12.593 -7.212 1.00 97.06 115 GLU A CA 1
ATOM 875 C C . GLU A 1 115 ? 3.230 12.610 -7.384 1.00 97.06 115 GLU A C 1
ATOM 877 O O . GLU A 1 115 ? 2.627 13.676 -7.452 1.00 97.06 115 GLU A O 1
ATOM 882 N N . LEU A 1 116 ? 2.597 11.434 -7.404 1.00 96.44 116 LEU A N 1
ATOM 883 C CA . LEU A 1 116 ? 1.140 11.279 -7.477 1.00 96.44 116 LEU A CA 1
ATOM 884 C C . LEU A 1 116 ? 0.419 11.555 -6.145 1.00 96.44 116 LEU A C 1
ATOM 886 O O . LEU A 1 116 ? -0.813 11.491 -6.092 1.00 96.44 116 LEU A O 1
ATOM 890 N N . GLY A 1 117 ? 1.166 11.837 -5.071 1.00 96.50 117 GLY A N 1
ATOM 891 C CA . GLY A 1 117 ? 0.622 12.087 -3.739 1.00 96.50 117 GLY A CA 1
ATOM 892 C C . GLY A 1 117 ? 0.046 10.842 -3.068 1.00 96.50 117 GLY A C 1
ATOM 893 O O . GLY 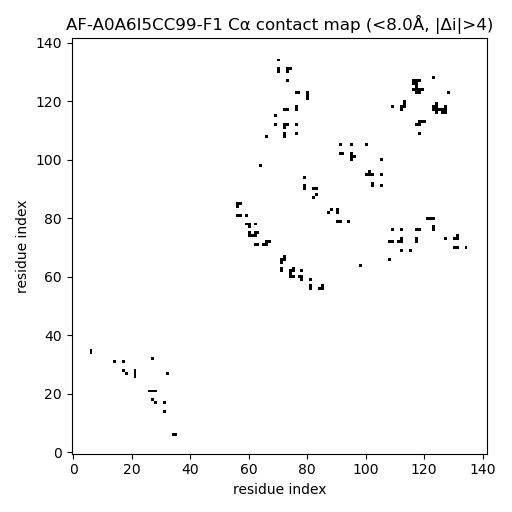A 1 117 ? -0.829 10.976 -2.221 1.00 96.50 117 GLY A O 1
ATOM 894 N N . LEU A 1 118 ? 0.496 9.640 -3.447 1.00 96.06 118 LEU A N 1
ATOM 895 C CA . LEU A 1 118 ? 0.019 8.355 -2.908 1.00 96.06 118 LEU A CA 1
ATOM 896 C C . LEU A 1 118 ? 0.847 7.873 -1.704 1.00 96.06 118 LEU A C 1
ATOM 898 O O . LEU A 1 118 ? 0.428 6.994 -0.952 1.00 96.06 118 LEU A O 1
ATOM 902 N N . TRP A 1 119 ? 2.045 8.431 -1.527 1.00 94.31 119 TRP A N 1
ATOM 903 C CA . TRP A 1 119 ? 3.014 7.967 -0.540 1.00 94.31 119 TRP A CA 1
ATOM 904 C C . TRP A 1 119 ? 3.803 9.118 0.072 1.00 94.31 119 TRP A C 1
ATOM 906 O O . TRP A 1 119 ? 4.404 9.906 -0.657 1.00 94.31 119 TRP A O 1
ATOM 916 N N . ASP A 1 120 ? 3.882 9.173 1.403 1.00 90.25 120 ASP A N 1
ATOM 917 C CA . ASP A 1 120 ? 4.662 10.199 2.119 1.00 90.25 120 ASP A CA 1
ATOM 918 C C . ASP A 1 120 ? 6.117 9.769 2.417 1.00 90.25 120 ASP A C 1
ATOM 920 O O . ASP A 1 120 ? 6.918 10.521 2.969 1.00 90.25 120 ASP A O 1
ATOM 924 N N . GLY A 1 121 ? 6.489 8.543 2.028 1.00 83.56 121 GLY A N 1
ATOM 925 C CA . GLY A 1 121 ? 7.785 7.925 2.328 1.00 83.56 121 GLY A CA 1
ATOM 926 C C . GLY A 1 121 ? 7.724 6.875 3.441 1.00 83.56 121 GLY A C 1
ATOM 927 O O . GLY A 1 121 ? 8.537 5.940 3.451 1.00 83.56 121 GLY A O 1
ATOM 928 N N . ARG A 1 122 ? 6.743 6.977 4.336 1.00 83.50 122 ARG A N 1
ATOM 929 C CA . ARG A 1 122 ? 6.546 6.082 5.481 1.00 83.50 122 ARG A CA 1
ATOM 930 C C . ARG A 1 122 ? 5.228 5.320 5.395 1.00 83.50 122 ARG A C 1
ATOM 932 O O . ARG A 1 122 ? 5.255 4.113 5.626 1.00 83.50 122 ARG A O 1
ATOM 939 N N . LYS A 1 123 ? 4.140 6.003 5.043 1.00 87.00 123 LYS A N 1
ATOM 940 C CA . LYS A 1 123 ? 2.763 5.505 5.027 1.00 87.00 123 LYS A CA 1
ATOM 941 C C . LYS A 1 123 ? 1.995 5.965 3.782 1.00 87.00 123 LYS A C 1
ATOM 943 O O . LYS A 1 123 ? 2.410 6.869 3.049 1.00 87.00 123 LYS A O 1
ATOM 948 N N . LEU A 1 124 ? 0.854 5.309 3.582 1.00 91.62 124 LEU A N 1
ATOM 949 C CA . LEU A 1 124 ? -0.156 5.676 2.595 1.00 91.62 124 LEU A CA 1
ATOM 950 C C . LEU A 1 124 ? -0.740 7.051 2.929 1.00 91.62 124 LEU A C 1
ATOM 952 O O . LEU A 1 124 ? -0.926 7.394 4.099 1.00 91.62 124 LEU A O 1
ATOM 956 N N . THR A 1 125 ? -1.031 7.830 1.893 1.00 94.69 125 THR A N 1
ATOM 957 C CA . THR A 1 125 ? -1.801 9.071 2.023 1.00 94.69 125 THR A CA 1
ATOM 958 C C . THR A 1 125 ? -3.299 8.782 1.973 1.00 94.69 125 THR A C 1
ATOM 960 O O . THR A 1 125 ? -3.725 7.716 1.530 1.00 94.69 125 THR A O 1
ATOM 963 N N . GLU A 1 126 ? -4.118 9.763 2.355 1.00 92.62 126 GLU A N 1
ATOM 964 C CA . GLU A 1 126 ? -5.581 9.669 2.243 1.00 92.62 126 GLU A CA 1
ATOM 965 C C . GLU A 1 126 ? -6.034 9.388 0.804 1.00 92.62 126 GLU A C 1
ATOM 967 O O . GLU A 1 126 ? -6.932 8.575 0.585 1.00 92.62 126 GLU A O 1
ATOM 972 N N . LYS A 1 127 ? -5.353 9.985 -0.188 1.00 95.19 127 LYS A N 1
ATOM 973 C CA . LYS A 1 127 ? -5.605 9.726 -1.612 1.00 95.19 127 LYS A CA 1
ATOM 974 C C . LYS A 1 127 ? -5.407 8.247 -1.957 1.00 95.19 127 LYS A C 1
ATOM 976 O O . LYS A 1 127 ? -6.256 7.660 -2.621 1.00 95.19 127 LYS A O 1
ATOM 981 N N . ALA A 1 128 ? -4.312 7.638 -1.497 1.00 93.00 128 ALA A N 1
ATOM 982 C CA . ALA A 1 128 ? -4.063 6.219 -1.738 1.00 93.00 128 ALA A CA 1
ATOM 983 C C . ALA A 1 128 ? -5.105 5.334 -1.041 1.00 93.00 128 ALA A C 1
ATOM 985 O O . ALA A 1 128 ? -5.626 4.412 -1.663 1.00 93.00 128 ALA A O 1
ATOM 986 N N . SER A 1 129 ? -5.467 5.646 0.206 1.00 92.06 129 SER A N 1
ATOM 987 C CA . SER A 1 129 ? -6.499 4.907 0.944 1.00 92.06 129 SER A CA 1
ATOM 988 C C . SER A 1 129 ? -7.865 4.948 0.252 1.00 92.06 129 SER A C 1
ATOM 990 O O . SER A 1 129 ? -8.561 3.934 0.209 1.00 92.06 129 SER A O 1
ATOM 992 N N . ALA A 1 130 ? -8.241 6.088 -0.334 1.00 92.50 130 ALA A N 1
ATOM 993 C CA . ALA A 1 130 ? -9.485 6.217 -1.091 1.00 92.50 130 ALA A CA 1
ATOM 994 C C . ALA A 1 130 ? -9.494 5.321 -2.343 1.00 92.50 130 ALA A C 1
ATOM 996 O O . ALA A 1 130 ? -10.471 4.611 -2.576 1.00 92.50 130 ALA A O 1
ATOM 997 N N . ILE A 1 131 ? -8.392 5.298 -3.104 1.00 93.88 131 ILE A N 1
ATOM 998 C CA . ILE A 1 131 ? -8.245 4.436 -4.290 1.00 93.88 131 ILE A CA 1
ATOM 999 C C . ILE A 1 131 ? -8.327 2.956 -3.899 1.00 93.88 131 ILE A C 1
ATOM 1001 O O . ILE A 1 131 ? -9.061 2.195 -4.518 1.00 93.88 131 ILE A O 1
ATOM 1005 N N . LEU A 1 132 ? -7.628 2.550 -2.835 1.00 91.12 132 LEU A N 1
ATOM 1006 C CA . LEU A 1 132 ? -7.640 1.161 -2.361 1.00 91.12 132 LEU A CA 1
ATOM 1007 C C . LEU A 1 132 ? -9.027 0.724 -1.875 1.00 91.12 132 LEU A C 1
ATOM 1009 O O . LEU A 1 132 ? -9.427 -0.413 -2.104 1.00 91.12 132 LEU A O 1
ATOM 1013 N N . THR A 1 133 ? -9.779 1.630 -1.246 1.00 89.38 133 THR A N 1
ATOM 1014 C CA . THR A 1 133 ? -11.161 1.359 -0.822 1.00 89.38 133 THR A CA 1
ATOM 1015 C C . THR A 1 133 ? -12.063 1.099 -2.031 1.00 89.38 133 THR A C 1
ATOM 1017 O O . THR A 1 133 ? -12.822 0.133 -2.028 1.00 89.38 133 THR A O 1
ATOM 1020 N N . GLN A 1 134 ? -11.954 1.919 -3.083 1.00 89.38 134 GLN A N 1
ATOM 1021 C CA . GLN A 1 134 ? -12.708 1.722 -4.328 1.00 89.38 134 GLN A CA 1
ATOM 1022 C C . GLN A 1 134 ? -12.314 0.418 -5.026 1.00 89.38 134 GLN A C 1
ATOM 1024 O O . GLN A 1 134 ? -13.184 -0.330 -5.469 1.00 89.38 134 GLN A O 1
ATOM 1029 N N . TRP A 1 135 ? -11.016 0.114 -5.067 1.00 89.19 135 TRP A N 1
ATOM 1030 C CA . TRP A 1 135 ? -10.508 -1.138 -5.617 1.00 89.19 135 TRP A CA 1
ATOM 1031 C C . TRP A 1 135 ? -11.089 -2.357 -4.886 1.00 89.19 135 TRP A C 1
ATOM 1033 O O . TRP A 1 135 ? -11.607 -3.262 -5.535 1.00 89.19 135 TRP A O 1
ATOM 1043 N N . HIS A 1 136 ? -11.089 -2.356 -3.547 1.0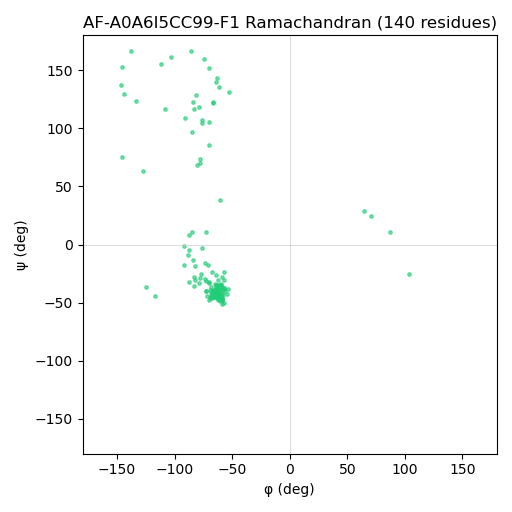0 83.50 136 HIS A N 1
ATOM 1044 C CA . HIS A 1 136 ? -11.681 -3.433 -2.744 1.00 83.50 136 HIS A CA 1
ATOM 1045 C C . HIS A 1 136 ? -13.180 -3.614 -3.017 1.00 83.50 136 HIS A C 1
ATOM 1047 O O . HIS A 1 136 ? -13.636 -4.739 -3.204 1.00 83.50 136 HIS A O 1
ATOM 1053 N N . GLN A 1 137 ? -13.940 -2.518 -3.105 1.00 80.75 137 GLN A N 1
ATOM 1054 C CA . GLN A 1 137 ? -15.372 -2.568 -3.428 1.00 80.75 137 GLN A CA 1
ATOM 1055 C C . GLN A 1 137 ? -15.633 -3.135 -4.832 1.00 80.75 137 GLN A C 1
ATOM 1057 O O . GLN A 1 137 ? -16.606 -3.857 -5.034 1.00 80.75 137 GLN A O 1
ATOM 1062 N N . GLY A 1 138 ? -14.748 -2.854 -5.794 1.00 75.44 138 GLY A N 1
ATOM 1063 C CA . GLY A 1 138 ? -14.808 -3.431 -7.138 1.00 75.44 138 GLY A CA 1
ATOM 1064 C C . GLY A 1 138 ? -14.534 -4.940 -7.188 1.00 75.44 138 GLY A C 1
ATOM 1065 O O . GLY A 1 138 ? -14.995 -5.598 -8.116 1.00 75.44 138 GLY A O 1
ATOM 1066 N N . GLN A 1 139 ? -13.823 -5.496 -6.200 1.00 71.12 139 GLN A N 1
ATOM 1067 C CA . GLN A 1 139 ? -13.560 -6.939 -6.091 1.00 71.12 139 GLN A CA 1
ATOM 1068 C C . GLN A 1 139 ? -14.728 -7.709 -5.453 1.00 71.12 139 GLN A C 1
ATOM 1070 O O . GLN A 1 139 ? -14.924 -8.872 -5.780 1.00 71.12 139 GLN A O 1
ATOM 1075 N N . GLU A 1 140 ? -15.501 -7.088 -4.553 1.00 60.25 140 GLU A N 1
ATOM 1076 C CA . GLU A 1 140 ? -16.645 -7.730 -3.874 1.00 60.25 140 GLU A CA 1
ATOM 1077 C C . GLU A 1 140 ? -17.937 -7.738 -4.714 1.00 60.25 140 GLU A C 1
ATOM 1079 O O . GLU A 1 140 ? -18.865 -8.491 -4.422 1.00 60.25 140 GLU A O 1
ATOM 1084 N N . GLY A 1 141 ? -18.018 -6.886 -5.741 1.00 52.25 141 GLY A N 1
ATOM 1085 C CA . GLY A 1 141 ? -19.186 -6.747 -6.618 1.00 52.25 141 GLY A CA 1
ATOM 1086 C C . GLY A 1 141 ? -19.222 -7.690 -7.828 1.00 52.25 141 GLY A C 1
ATOM 1087 O O . GLY A 1 141 ? -20.071 -7.494 -8.698 1.00 52.25 141 GLY A O 1
ATOM 1088 N N . ASN A 1 142 ? -18.311 -8.663 -7.911 1.00 41.97 142 ASN A N 1
ATOM 1089 C CA . ASN A 1 142 ? -18.150 -9.599 -9.030 1.00 41.97 142 ASN A CA 1
ATOM 1090 C C . ASN A 1 142 ? -18.009 -11.042 -8.526 1.00 41.97 142 ASN A C 1
ATOM 1092 O O . ASN A 1 142 ? -18.306 -11.965 -9.315 1.00 41.97 142 ASN A O 1
#

Foldseek 3Di:
DDDDDPLDDDCPVVVVVQVVVCVVPVDRPVVVVVSDPVVVVVVVVVVVVVVVVVVVLPDQQPQDLDDDDLLNLLSLVSNLLSCVVVPNPCSLVVVCVVSVHDSVVSVVSPVVCVVVVQDPPRDGDPVSVVSVVVVVVVVVVD

pLDDT: mean 77.14, std 18.52, range [31.64, 97.12]

Nearest PDB structures (foldseek):
  3r61-assembly1_B  TM=6.951E-01  e=1.088E+00  Bacillus subtilis
  4hx7-assembly1_A  TM=7.048E-01  e=1.613E+00  Bacillus subtilis subsp. subtilis str. 168
  1on1-assembly1_A  TM=7.107E-01  e=1.910E+00  Bacillus subtilis

Radius of gyration: 23.6 Å; Cα contacts (8 Å, |Δi|>4): 94; chains: 1; bounding box: 63×26×50 Å

Sequence (142 aa):
MTIRLNIGGPDEDKIVRLMDQALETDGIPAILLRQIPLAEIKAGARAALARQEDRAMNDPYPVPARCRTEEDYALLVAELARMRATGTTAPQQELAGRLGIGKATMSERIKRSKELGLWDGRKLTEKASAILTQWHQGQEGN

Solvent-accessible surface area (backbone atoms only — not comparable to full-atom values): 8385 Å² total; per-residue (Å²): 135,85,83,79,78,83,83,84,63,101,48,65,74,59,52,54,55,50,50,56,53,28,70,76,41,97,50,80,52,69,73,62,61,70,69,52,62,58,68,58,52,52,50,50,51,50,52,50,49,52,49,48,51,54,53,62,52,67,56,80,51,87,51,57,87,70,71,83,50,73,62,40,39,31,35,44,51,48,34,44,47,33,34,47,74,73,64,45,88,54,38,68,61,53,51,21,58,77,58,76,48,55,70,68,60,48,51,51,51,54,51,48,22,36,76,70,53,30,36,78,87,81,49,74,28,72,64,22,53,54,50,52,52,53,53,52,54,62,63,76,75,113

Secondary structure (DSSP, 8-state):
---------S-HHHHHHHHHHHHHSSS--HHHHTTS-HHHHHHHHHHHHHHHHHHHHHSPP---SS--SHHHHHHHHHHHHHHHHTT-S-HHHHHHHHTT--HHHHHHHHHHHHHTTSB-SSSB-HHHHHHHHHHHHHHHT-

Mean predicted aligned error: 14.51 Å